Protein AF-A0A2D6RYS5-F1 (afdb_monomer)

Foldseek 3Di:
DDDDDDPPDDDDDDPPDDDDDDDDPDPDDDDDDDDDADPLQQADPPPVDRPHQPDDDLVRLVPDDPVRLSSRPSHPPPDPSNDDD

Sequence (85 aa):
IGLEVKAGDAILFTENLRHGGLTNQSDQVRKTLHVGYGPMWMMSQNISTMDEVPYIKPETWHRYNQGQRELFQAWLRTEPEYQTS

Solvent-accessible surface area (backbone atoms only — not comparable to full-atom values): 6347 Å² total; per-residue (Å²): 136,87,83,89,80,58,96,88,62,81,86,88,80,59,89,87,56,92,80,79,89,75,87,81,90,62,97,66,87,88,82,83,89,86,84,85,85,75,60,78,91,52,75,55,83,47,84,91,36,51,91,45,70,78,91,71,55,68,78,59,57,72,72,45,54,70,74,62,50,57,78,53,45,82,61,46,82,82,48,74,94,65,61,80,130

Secondary structure (DSSP, 8-state):
-PPP--TT------TTS---PPPP-SSSPP---------TTSPP--TTSSSS-----HHHHHHS-HHHHHTTHHHHSS-GGG---

pLDDT: mean 83.62, std 12.27, range [50.53, 97.75]

Structure (mmCIF, N/CA/C/O backbone):
data_AF-A0A2D6RYS5-F1
#
_entry.id   AF-A0A2D6RYS5-F1
#
loop_
_atom_site.group_PDB
_atom_site.id
_atom_site.type_symbol
_atom_site.label_atom_id
_atom_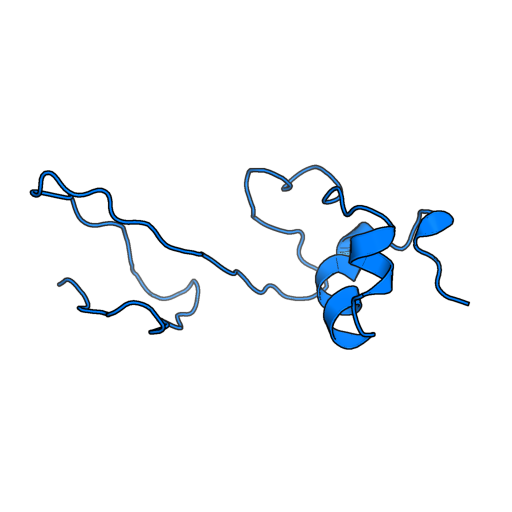site.label_alt_id
_atom_site.label_comp_id
_atom_site.label_asym_id
_atom_site.label_entity_id
_atom_site.label_seq_id
_atom_site.pdbx_PDB_ins_code
_atom_site.Cartn_x
_atom_site.Cartn_y
_atom_site.Cartn_z
_atom_site.occupancy
_atom_site.B_iso_or_equiv
_atom_site.auth_seq_id
_atom_site.auth_comp_id
_atom_site.auth_asym_id
_atom_site.auth_atom_id
_atom_site.pdbx_PDB_model_num
ATOM 1 N N . ILE A 1 1 ? -22.892 0.745 7.676 1.00 82.44 1 ILE A N 1
ATOM 2 C CA . ILE A 1 1 ? -22.595 -0.560 8.314 1.00 82.44 1 ILE A CA 1
ATOM 3 C C . ILE A 1 1 ? -21.085 -0.734 8.263 1.00 82.44 1 ILE A C 1
ATOM 5 O O . ILE A 1 1 ? -20.516 -0.460 7.213 1.00 82.44 1 ILE A O 1
ATOM 9 N N . GLY A 1 2 ? -20.444 -1.061 9.386 1.00 88.31 2 GLY A N 1
ATOM 10 C CA . GLY A 1 2 ? -19.011 -1.368 9.418 1.00 88.31 2 GLY A CA 1
ATOM 11 C C . GLY A 1 2 ? -18.769 -2.841 9.103 1.00 88.31 2 GLY A C 1
ATOM 12 O O . GLY A 1 2 ? -19.624 -3.669 9.408 1.00 88.31 2 GLY A O 1
ATOM 13 N N . LEU A 1 3 ? -17.627 -3.154 8.491 1.00 92.81 3 LEU A N 1
ATOM 14 C CA . LEU A 1 3 ? -17.166 -4.530 8.332 1.00 92.81 3 LEU A CA 1
ATOM 15 C C . LEU A 1 3 ? -16.100 -4.805 9.393 1.00 92.81 3 LEU A C 1
ATOM 17 O O . LEU A 1 3 ? -15.082 -4.113 9.437 1.00 92.81 3 LEU A O 1
ATOM 21 N N . GLU A 1 4 ? -16.355 -5.780 10.257 1.00 93.88 4 GLU A N 1
ATOM 22 C CA . GLU A 1 4 ? -15.391 -6.205 11.268 1.00 93.88 4 GLU A CA 1
ATOM 23 C C . GLU A 1 4 ? -14.321 -7.095 10.638 1.00 93.88 4 GLU A C 1
ATOM 25 O O . GLU A 1 4 ? -14.625 -8.000 9.864 1.00 93.88 4 GLU A O 1
ATOM 30 N N . VAL A 1 5 ? -13.064 -6.818 10.976 1.00 95.00 5 VAL A N 1
ATOM 31 C CA . VAL A 1 5 ? -11.880 -7.514 10.465 1.00 95.00 5 VAL A CA 1
ATOM 32 C C . VAL A 1 5 ? -10.824 -7.615 11.561 1.00 95.00 5 VAL A C 1
ATOM 34 O O . VAL A 1 5 ? -10.805 -6.814 12.500 1.00 95.00 5 VAL A O 1
ATOM 37 N N . LYS A 1 6 ? -9.921 -8.584 11.436 1.00 95.75 6 LYS A N 1
ATOM 38 C CA . LYS A 1 6 ? -8.752 -8.779 12.297 1.00 95.75 6 LYS A CA 1
ATOM 39 C C . LYS A 1 6 ? -7.461 -8.498 11.532 1.00 95.75 6 LYS A C 1
ATOM 41 O O . LYS A 1 6 ? -7.440 -8.377 10.310 1.00 95.75 6 LYS A O 1
ATOM 46 N N . ALA A 1 7 ? -6.352 -8.387 12.263 1.00 95.81 7 ALA A N 1
ATOM 47 C CA . ALA A 1 7 ? -5.037 -8.288 11.641 1.00 95.81 7 ALA A CA 1
ATOM 48 C C . ALA A 1 7 ? -4.772 -9.528 10.770 1.00 95.81 7 ALA A C 1
ATOM 50 O O . ALA A 1 7 ? -4.860 -10.653 11.258 1.00 95.81 7 ALA A O 1
ATOM 51 N N . GLY A 1 8 ? -4.445 -9.300 9.498 1.00 95.69 8 GLY A N 1
ATOM 52 C CA . GLY A 1 8 ? -4.268 -10.353 8.494 1.00 95.69 8 GLY A CA 1
ATOM 53 C C . GLY A 1 8 ? -5.461 -10.528 7.551 1.00 95.69 8 GLY A C 1
ATOM 54 O O . GLY A 1 8 ? -5.274 -11.075 6.467 1.00 95.69 8 GLY A O 1
ATOM 55 N N . ASP A 1 9 ? -6.642 -10.011 7.901 1.00 97.31 9 ASP A N 1
ATOM 56 C CA . ASP A 1 9 ? -7.795 -10.014 7.000 1.00 97.31 9 ASP A CA 1
ATOM 57 C C . ASP A 1 9 ? -7.648 -8.938 5.914 1.00 97.31 9 ASP A C 1
ATOM 59 O O . ASP A 1 9 ? -7.014 -7.895 6.110 1.00 97.31 9 ASP A O 1
ATOM 63 N N . ALA A 1 10 ? -8.286 -9.177 4.767 1.00 95.75 10 ALA A N 1
ATOM 64 C CA . ALA A 1 10 ? -8.324 -8.247 3.648 1.00 95.75 10 ALA A CA 1
ATOM 65 C C . ALA A 1 10 ? -9.759 -8.032 3.159 1.00 95.75 10 ALA A C 1
ATOM 67 O O . ALA A 1 10 ? -10.573 -8.954 3.129 1.00 95.75 10 ALA A O 1
ATOM 68 N N . ILE A 1 11 ? -10.046 -6.803 2.730 1.00 94.25 11 ILE A N 1
ATOM 69 C CA . ILE A 1 11 ? -11.306 -6.430 2.088 1.00 94.25 11 ILE A CA 1
ATOM 70 C C . ILE A 1 11 ? -10.982 -6.105 0.635 1.00 94.25 11 ILE A C 1
ATOM 72 O O . ILE A 1 11 ? -10.244 -5.157 0.370 1.00 94.25 11 ILE A O 1
ATOM 76 N N . LEU A 1 12 ? -11.528 -6.883 -0.298 1.00 95.38 12 LEU A N 1
ATOM 77 C CA . LEU A 1 12 ? -11.405 -6.621 -1.728 1.00 95.38 12 LEU A CA 1
ATOM 78 C C . LEU A 1 12 ? -12.685 -5.945 -2.210 1.00 95.38 12 LEU A C 1
ATOM 80 O O . LEU A 1 12 ? -13.783 -6.468 -2.019 1.00 95.38 12 LEU A O 1
ATOM 84 N N . PHE A 1 13 ? -12.545 -4.787 -2.845 1.00 94.00 13 PHE A N 1
ATOM 85 C CA . PHE A 1 13 ? -13.658 -4.063 -3.442 1.00 94.00 13 PHE A CA 1
ATOM 86 C C . PHE A 1 13 ? -13.225 -3.387 -4.741 1.00 94.00 13 PHE A C 1
ATOM 88 O O . PHE A 1 13 ? -12.053 -3.083 -4.945 1.00 94.00 13 PHE A O 1
ATOM 95 N N . THR A 1 14 ? -14.189 -3.159 -5.629 1.00 93.81 14 THR A N 1
ATOM 96 C CA . THR A 1 14 ? -13.997 -2.362 -6.846 1.00 93.81 14 THR A CA 1
ATOM 97 C C . THR A 1 14 ? -14.282 -0.894 -6.557 1.00 93.81 14 THR A C 1
ATOM 99 O O . THR A 1 14 ? -15.144 -0.609 -5.725 1.00 93.81 14 THR A O 1
ATOM 102 N N . GLU A 1 15 ? -13.699 0.034 -7.315 1.00 89.25 15 GLU A N 1
ATOM 103 C CA . GLU A 1 15 ? -13.981 1.474 -7.163 1.00 89.25 15 GLU A CA 1
ATOM 104 C C . GLU A 1 15 ? -15.468 1.839 -7.323 1.00 89.25 15 GLU A C 1
ATOM 106 O O . GLU A 1 15 ? -15.939 2.797 -6.719 1.00 89.25 15 GLU A O 1
ATOM 111 N N . ASN A 1 16 ? -16.245 1.032 -8.057 1.00 93.56 16 ASN A N 1
ATOM 112 C CA . ASN A 1 16 ? -17.692 1.221 -8.210 1.00 93.56 16 ASN A CA 1
ATOM 113 C C . ASN A 1 16 ? -18.510 0.890 -6.938 1.00 93.56 16 ASN A C 1
ATOM 115 O O . ASN A 1 16 ? -19.715 1.135 -6.882 1.00 93.56 16 ASN A O 1
ATOM 119 N N . LEU A 1 17 ? -17.896 0.306 -5.904 1.00 94.25 17 LEU A N 1
ATOM 120 C CA . LEU A 1 17 ? -18.577 0.059 -4.636 1.00 94.25 17 LEU A CA 1
ATOM 121 C C . LEU A 1 17 ? -18.717 1.381 -3.881 1.00 94.25 17 LEU A C 1
ATOM 123 O O . LEU A 1 17 ? -17.720 2.021 -3.565 1.00 94.25 17 LEU A O 1
ATOM 127 N N . ARG A 1 18 ? -19.933 1.775 -3.496 1.00 94.81 18 ARG A N 1
ATOM 128 C CA . ARG A 1 18 ? -20.114 2.922 -2.596 1.00 94.81 18 ARG A CA 1
ATOM 129 C C . ARG A 1 18 ? -19.585 2.575 -1.202 1.00 94.81 18 ARG A C 1
ATOM 131 O O . ARG A 1 18 ? -20.175 1.755 -0.503 1.00 94.81 18 ARG A O 1
ATOM 138 N N . HIS A 1 19 ? -18.501 3.222 -0.789 1.00 93.88 19 HIS A N 1
ATOM 139 C CA . HIS A 1 19 ? -17.849 2.991 0.499 1.00 93.88 19 HIS A CA 1
ATOM 140 C C . HIS A 1 19 ? -17.277 4.295 1.074 1.00 93.88 19 HIS A C 1
ATOM 142 O O . HIS A 1 19 ? -17.290 5.338 0.424 1.00 93.88 19 HIS A O 1
ATOM 148 N N . GLY A 1 20 ? -16.814 4.250 2.323 1.00 92.31 20 GLY A N 1
ATOM 149 C CA . GLY A 1 20 ? -16.204 5.390 2.998 1.00 92.31 20 GLY A CA 1
ATOM 150 C C . GLY A 1 20 ? -15.737 5.035 4.406 1.00 92.31 20 GLY A C 1
ATOM 151 O O . GLY A 1 20 ? -16.147 4.022 4.977 1.00 92.31 20 GLY A O 1
ATOM 152 N N . GLY A 1 21 ? -14.863 5.869 4.968 1.00 91.94 21 GLY A N 1
ATOM 153 C CA . GLY A 1 21 ? -14.440 5.732 6.357 1.00 91.94 21 GLY A CA 1
ATOM 154 C C . GLY A 1 21 ? -15.590 6.021 7.323 1.00 91.94 21 GLY A C 1
ATOM 155 O O . GLY A 1 21 ? -16.373 6.942 7.111 1.00 91.94 21 GLY A O 1
ATOM 156 N N . LEU A 1 22 ? -15.673 5.246 8.402 1.00 93.31 22 LEU A N 1
ATOM 157 C CA . LEU A 1 22 ? -16.534 5.559 9.542 1.00 93.31 22 LEU A CA 1
ATOM 158 C C . LEU A 1 22 ? -15.754 6.349 10.597 1.00 93.31 22 LEU A C 1
ATOM 160 O O . LEU A 1 22 ? -14.545 6.143 10.755 1.00 93.31 22 LEU A O 1
ATOM 164 N N . THR A 1 23 ? -16.461 7.205 11.338 1.00 95.25 23 THR A N 1
ATOM 165 C CA . THR A 1 23 ? -15.919 7.923 12.497 1.00 95.25 23 THR A CA 1
ATOM 166 C C . THR A 1 23 ? -15.416 6.930 13.540 1.00 95.25 23 THR A C 1
ATOM 168 O O . THR A 1 23 ? -16.164 6.061 13.988 1.00 95.25 23 THR A O 1
ATOM 171 N N . ASN A 1 24 ? -14.151 7.064 13.940 1.00 95.62 24 ASN A N 1
ATOM 172 C CA . ASN A 1 24 ? -13.597 6.296 15.047 1.00 95.62 24 ASN A CA 1
ATOM 173 C C . ASN A 1 24 ? -14.057 6.917 16.372 1.00 95.62 24 ASN A C 1
ATOM 175 O O . ASN A 1 24 ? -13.722 8.063 16.652 1.00 95.62 24 ASN A O 1
ATOM 179 N N . GLN A 1 25 ? -14.830 6.170 17.159 1.00 95.69 25 GLN A N 1
ATOM 180 C CA . GLN A 1 25 ? -15.338 6.595 18.472 1.00 95.69 25 GLN A CA 1
ATOM 181 C C . GLN A 1 25 ? -14.525 6.004 19.639 1.00 95.69 25 GLN A C 1
ATOM 183 O O . GLN A 1 25 ? -14.980 6.029 20.777 1.00 95.69 25 GLN A O 1
ATOM 188 N N . SER A 1 26 ? -13.350 5.431 19.360 1.00 95.81 26 SER A N 1
ATOM 189 C CA . SER A 1 26 ? -12.461 4.828 20.358 1.00 95.81 26 SER A CA 1
ATOM 190 C C . SER A 1 26 ? -11.154 5.607 20.507 1.00 95.81 26 SER A C 1
ATOM 192 O O . SER A 1 26 ? -10.743 6.318 19.589 1.00 95.81 26 SER A O 1
ATOM 194 N N . ASP A 1 27 ? -10.451 5.376 21.616 1.00 97.75 27 ASP A N 1
ATOM 195 C CA . ASP A 1 27 ? -9.119 5.944 21.877 1.00 97.75 27 ASP A CA 1
ATOM 196 C C . ASP A 1 27 ? -7.980 5.188 21.163 1.00 97.75 27 ASP A C 1
ATOM 198 O O . ASP A 1 27 ? -6.802 5.507 21.328 1.00 97.75 27 ASP A O 1
ATOM 202 N N . GLN A 1 28 ? -8.301 4.162 20.368 1.00 96.94 28 GLN A N 1
ATOM 203 C CA . GLN A 1 28 ? -7.312 3.369 19.642 1.00 96.94 28 GLN A CA 1
ATOM 204 C C . GLN A 1 28 ? -7.222 3.800 18.180 1.00 96.94 28 GLN A C 1
ATOM 206 O O . GLN A 1 28 ? -8.225 3.946 17.481 1.00 96.94 28 GLN A O 1
ATOM 211 N N . VAL A 1 29 ? -5.997 3.955 17.676 1.00 96.25 29 VAL A N 1
ATOM 212 C CA . VAL A 1 29 ? -5.758 4.298 16.269 1.00 96.25 29 VAL A CA 1
ATOM 213 C C . VAL A 1 29 ? -5.973 3.074 15.380 1.00 96.25 29 VAL A C 1
ATOM 215 O O . VAL A 1 29 ? -5.246 2.085 15.480 1.00 96.25 29 VAL A O 1
ATOM 218 N N . ARG A 1 30 ? -6.912 3.170 14.432 1.00 94.25 30 ARG A N 1
ATOM 219 C CA . ARG A 1 30 ? -7.072 2.176 13.363 1.00 94.25 30 ARG A CA 1
ATOM 220 C C . ARG A 1 30 ? -6.013 2.390 12.281 1.00 94.25 30 ARG A C 1
ATOM 222 O O . ARG A 1 30 ? -5.957 3.460 11.680 1.00 94.25 30 ARG A O 1
ATOM 229 N N . LYS A 1 31 ? -5.219 1.358 11.986 1.00 94.12 31 LYS A N 1
ATOM 230 C CA . LYS A 1 31 ? -4.241 1.351 10.885 1.00 94.12 31 LYS A CA 1
ATOM 231 C C . LYS A 1 31 ? -4.683 0.379 9.796 1.00 94.12 31 LYS A C 1
ATOM 233 O O . LYS A 1 31 ? -5.142 -0.716 10.102 1.00 94.12 31 LYS A O 1
ATOM 238 N N . THR A 1 32 ? -4.532 0.777 8.539 1.00 92.25 32 THR A N 1
ATOM 239 C CA . THR A 1 32 ? -4.898 -0.026 7.364 1.00 92.25 32 THR A CA 1
ATOM 240 C C . THR A 1 32 ? -3.824 0.113 6.295 1.00 92.25 32 THR A C 1
ATOM 242 O O . THR A 1 32 ? -3.338 1.220 6.067 1.00 92.25 32 THR A O 1
ATOM 245 N N . LEU A 1 33 ? -3.486 -0.984 5.620 1.00 93.06 33 LEU A N 1
ATOM 246 C CA . LEU A 1 33 ? -2.713 -0.944 4.380 1.00 93.06 33 LEU A CA 1
ATOM 247 C C . LEU A 1 33 ? -3.698 -0.953 3.214 1.00 93.06 33 LEU A C 1
ATOM 249 O O . LEU A 1 33 ? -4.484 -1.888 3.084 1.00 93.06 33 LEU A O 1
ATOM 253 N N . HIS A 1 34 ? -3.676 0.099 2.399 1.00 90.31 34 HIS A N 1
ATOM 254 C CA . HIS A 1 34 ? -4.479 0.171 1.184 1.00 90.31 34 HIS A CA 1
ATOM 25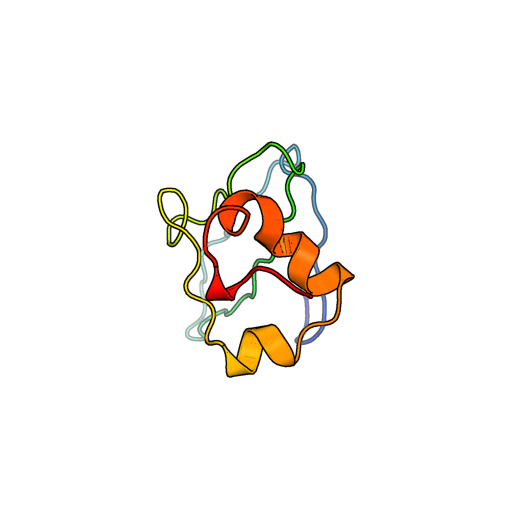5 C C . HIS A 1 34 ? -3.573 -0.110 -0.013 1.00 90.31 34 HIS A C 1
ATOM 257 O O . HIS A 1 34 ? -2.612 0.619 -0.247 1.00 90.31 34 HIS A O 1
ATOM 263 N N . VAL A 1 35 ? -3.875 -1.181 -0.744 1.00 89.56 35 VAL A N 1
ATOM 264 C CA . VAL A 1 35 ? -3.183 -1.545 -1.980 1.00 89.56 35 VAL A CA 1
ATOM 265 C C . VAL A 1 35 ? -4.182 -1.417 -3.122 1.00 89.56 35 VAL A C 1
ATOM 267 O O . VAL A 1 35 ? -5.154 -2.166 -3.175 1.00 89.56 35 VAL A O 1
ATOM 270 N N . GLY A 1 36 ? -3.958 -0.439 -3.997 1.00 87.19 36 GLY A N 1
ATOM 271 C CA . GLY A 1 36 ? -4.761 -0.226 -5.197 1.00 87.19 36 GLY A CA 1
ATOM 272 C C . GLY A 1 36 ? -4.097 -0.859 -6.415 1.00 87.19 36 GLY A C 1
ATOM 273 O O . GLY A 1 36 ? -2.890 -0.712 -6.604 1.00 87.19 36 GLY A O 1
ATOM 274 N N . TYR A 1 37 ? -4.889 -1.531 -7.247 1.00 85.75 37 TYR A N 1
ATOM 275 C CA . TYR A 1 37 ? -4.466 -2.028 -8.555 1.00 85.75 37 TYR A CA 1
ATOM 276 C C . TYR A 1 37 ? -5.279 -1.317 -9.630 1.00 85.75 37 TYR A C 1
ATOM 278 O O . TYR A 1 37 ? -6.503 -1.249 -9.537 1.00 85.75 37 TYR A O 1
ATOM 286 N N . GLY A 1 38 ? -4.593 -0.797 -10.643 1.00 84.06 38 GLY A N 1
ATOM 287 C CA . GLY A 1 38 ? -5.203 -0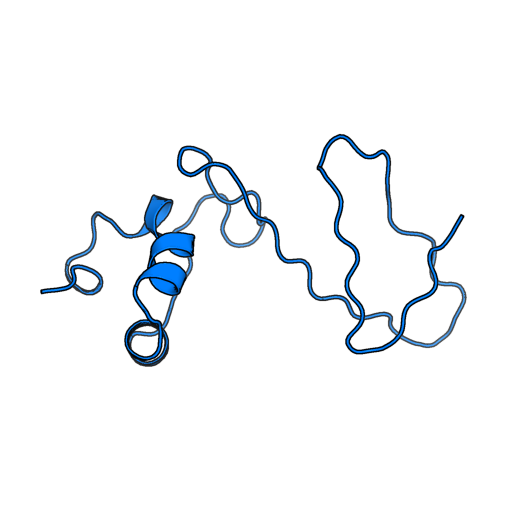.115 -11.776 1.00 84.06 38 GLY A CA 1
ATOM 288 C C . GLY A 1 38 ? -4.835 -0.782 -13.100 1.00 84.06 38 GLY A C 1
ATOM 289 O O . GLY A 1 38 ? -3.897 -1.584 -13.150 1.00 84.06 38 GLY A O 1
ATOM 290 N N . PRO A 1 39 ? -5.546 -0.459 -14.190 1.00 84.00 39 PRO A N 1
ATOM 291 C CA . PRO A 1 39 ? -5.128 -0.872 -15.519 1.00 84.00 39 PRO A CA 1
ATOM 292 C C . PRO A 1 39 ? -3.739 -0.324 -15.874 1.00 84.00 39 PRO A C 1
ATOM 294 O O . PRO A 1 39 ? -3.394 0.784 -15.479 1.00 84.00 39 PRO A O 1
ATOM 297 N N . MET A 1 40 ? -2.960 -1.061 -16.673 1.00 78.38 40 MET A N 1
ATOM 298 C CA . MET A 1 40 ? -1.553 -0.724 -16.977 1.00 78.38 40 MET A CA 1
ATOM 299 C C . MET A 1 40 ? -1.340 0.639 -17.658 1.00 78.38 40 MET A C 1
ATOM 301 O O . MET A 1 40 ? -0.236 1.172 -17.638 1.00 78.38 40 MET A O 1
ATOM 305 N N . TRP A 1 41 ? -2.376 1.180 -18.301 1.00 75.94 41 TRP A N 1
ATOM 306 C CA . TRP A 1 41 ? -2.361 2.486 -18.969 1.00 75.94 41 TRP A CA 1
ATOM 307 C C . TRP A 1 41 ? -2.746 3.643 -18.041 1.00 75.94 41 TRP A C 1
ATOM 309 O O . TRP A 1 41 ? -2.725 4.797 -18.461 1.00 75.94 41 TRP A O 1
ATOM 319 N N . MET A 1 42 ? -3.140 3.348 -16.803 1.00 76.88 42 MET A N 1
ATOM 320 C CA . MET A 1 42 ? -3.553 4.337 -15.823 1.00 76.88 42 MET A CA 1
ATOM 321 C C . MET A 1 42 ? -2.417 4.594 -14.836 1.00 76.88 42 MET A C 1
ATOM 323 O O . MET A 1 42 ? -1.821 3.662 -14.296 1.00 76.88 42 MET A O 1
ATOM 327 N N . MET A 1 43 ? -2.134 5.870 -14.584 1.00 72.06 43 MET A N 1
ATOM 328 C CA . MET A 1 43 ? -1.183 6.265 -13.550 1.00 72.06 43 MET A CA 1
ATOM 329 C C . MET A 1 43 ? -1.703 5.899 -12.157 1.00 72.06 43 MET A C 1
ATOM 331 O O . MET A 1 43 ? -2.913 5.804 -11.925 1.00 72.06 43 MET A O 1
ATOM 335 N N . SER A 1 44 ? -0.766 5.716 -11.223 1.00 75.44 44 SER A N 1
ATOM 336 C CA . SER A 1 44 ? -1.094 5.524 -9.810 1.00 75.44 44 SER A CA 1
ATOM 337 C C . SER A 1 44 ? -1.925 6.705 -9.315 1.00 75.44 44 SER A C 1
ATOM 339 O O . SER A 1 44 ? -1.521 7.851 -9.460 1.00 75.44 44 SER A O 1
ATOM 341 N N . GLN A 1 45 ? -3.065 6.423 -8.690 1.00 75.75 45 G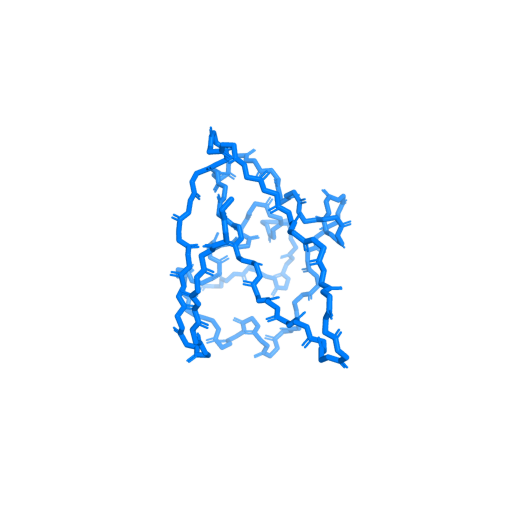LN A N 1
ATOM 342 C CA . GLN A 1 45 ? -3.884 7.439 -8.021 1.00 75.75 45 GLN A CA 1
ATOM 343 C C . GLN A 1 45 ? -3.447 7.659 -6.562 1.00 75.75 45 GLN A C 1
ATOM 345 O O . GLN A 1 45 ? -4.149 8.298 -5.779 1.00 75.75 45 GLN A O 1
ATOM 350 N N . ASN A 1 46 ? -2.301 7.101 -6.154 1.00 75.62 46 ASN A N 1
ATOM 351 C CA . ASN A 1 46 ? -1.746 7.370 -4.835 1.00 75.62 46 ASN A CA 1
ATOM 352 C C . ASN A 1 46 ? -1.314 8.837 -4.770 1.00 75.62 46 ASN A C 1
ATOM 354 O O . ASN A 1 46 ? -0.419 9.242 -5.502 1.00 75.62 46 ASN A O 1
ATOM 358 N N . ILE A 1 47 ? -1.906 9.608 -3.856 1.00 70.00 47 ILE A N 1
ATOM 359 C CA . ILE A 1 47 ? -1.632 11.043 -3.704 1.00 70.00 47 ILE A CA 1
ATOM 360 C C . ILE A 1 47 ? -0.149 11.362 -3.466 1.00 70.00 47 ILE A C 1
ATOM 362 O O . ILE A 1 47 ? 0.302 12.450 -3.794 1.00 70.00 47 ILE A O 1
ATOM 366 N N . SER A 1 48 ? 0.621 10.420 -2.915 1.00 69.19 48 SER A N 1
ATOM 367 C CA . SER A 1 48 ? 2.056 10.598 -2.681 1.00 69.19 48 SER A CA 1
ATOM 368 C C . SER A 1 48 ? 2.919 10.394 -3.927 1.00 69.19 48 SER A C 1
ATOM 370 O O . SER A 1 48 ? 4.097 10.719 -3.885 1.00 69.19 48 SER A O 1
ATOM 372 N N . THR A 1 49 ? 2.377 9.812 -4.998 1.00 70.69 49 THR A N 1
ATOM 373 C CA . THR A 1 49 ? 3.120 9.455 -6.221 1.00 70.69 49 THR A CA 1
ATOM 374 C C . THR A 1 49 ? 2.256 9.651 -7.472 1.00 70.69 49 THR A C 1
ATOM 376 O O . THR A 1 49 ? 2.380 8.892 -8.431 1.00 70.69 49 THR A O 1
ATOM 379 N N . MET A 1 50 ? 1.281 10.564 -7.425 1.00 72.75 50 MET A N 1
ATOM 380 C CA . MET A 1 50 ? 0.325 10.748 -8.524 1.00 72.75 50 MET A CA 1
ATOM 381 C C . MET A 1 50 ? 1.007 11.393 -9.731 1.00 72.75 50 MET A C 1
ATOM 383 O O . MET A 1 50 ? 0.728 11.017 -10.865 1.00 72.75 50 MET A O 1
ATOM 387 N N . ASP A 1 51 ? 1.942 12.303 -9.459 1.00 73.75 51 ASP A N 1
ATOM 388 C CA . ASP A 1 51 ? 2.649 13.104 -10.461 1.00 73.75 51 ASP A CA 1
ATOM 389 C C . ASP A 1 51 ? 4.124 12.697 -10.623 1.00 73.75 51 ASP A C 1
ATOM 391 O O . ASP A 1 51 ? 4.843 13.259 -11.447 1.00 73.75 51 ASP A O 1
ATOM 395 N N . GLU A 1 52 ? 4.593 11.726 -9.835 1.00 74.75 52 GLU A N 1
ATOM 396 C CA . GLU A 1 52 ? 6.009 11.373 -9.736 1.00 74.75 52 GLU A CA 1
ATOM 397 C C . GLU A 1 52 ? 6.227 9.860 -9.756 1.00 74.75 52 GLU A C 1
ATOM 399 O O . GLU A 1 52 ? 5.430 9.072 -9.238 1.00 74.75 52 GLU A O 1
ATOM 404 N N . VAL A 1 53 ? 7.374 9.461 -10.308 1.00 75.19 53 VAL A N 1
ATOM 405 C CA . VAL A 1 53 ? 7.846 8.077 -10.265 1.00 75.19 53 VAL A CA 1
ATOM 406 C C . VAL A 1 53 ? 8.014 7.655 -8.800 1.00 75.19 53 VAL A C 1
ATOM 408 O O . VAL A 1 53 ? 8.675 8.362 -8.034 1.00 75.19 53 VAL A O 1
ATOM 411 N N 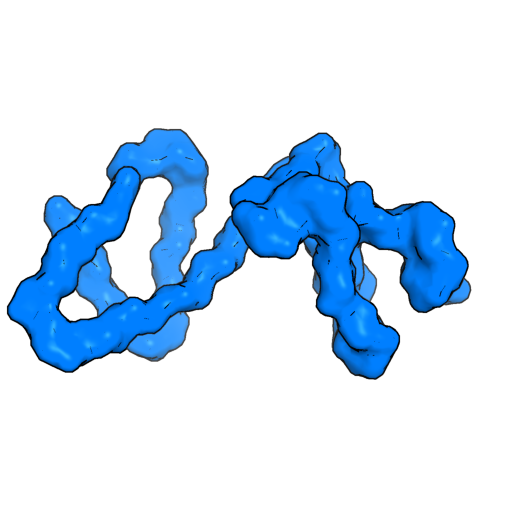. PRO A 1 54 ? 7.475 6.494 -8.379 1.00 78.06 54 PRO A N 1
ATOM 412 C CA . PRO A 1 54 ? 7.711 6.008 -7.030 1.00 78.06 54 PRO A CA 1
ATOM 413 C C . PRO A 1 54 ? 9.208 5.770 -6.821 1.00 78.06 54 PRO A C 1
ATOM 415 O O . PRO A 1 54 ? 9.840 5.013 -7.557 1.00 78.06 54 PRO A O 1
ATOM 418 N N . TYR A 1 55 ? 9.774 6.380 -5.781 1.00 82.31 55 TYR A N 1
ATOM 419 C CA . TYR A 1 55 ? 11.172 6.159 -5.429 1.00 82.31 55 TYR A CA 1
ATOM 420 C C . TYR A 1 55 ? 11.360 4.766 -4.809 1.00 82.31 55 TYR A C 1
ATOM 422 O O . TYR A 1 55 ? 10.990 4.520 -3.657 1.00 82.31 55 TYR A O 1
ATOM 430 N N . ILE A 1 56 ? 11.950 3.844 -5.572 1.00 84.44 56 ILE A N 1
ATOM 431 C CA . ILE A 1 56 ? 12.262 2.481 -5.131 1.00 84.44 56 ILE A CA 1
ATOM 432 C C . ILE A 1 56 ? 13.776 2.341 -5.041 1.00 84.44 56 ILE A C 1
ATOM 434 O O . ILE A 1 56 ? 14.484 2.465 -6.033 1.00 84.44 56 ILE A O 1
ATOM 438 N N . LYS A 1 57 ? 14.286 2.030 -3.846 1.00 88.00 57 LYS A N 1
ATOM 439 C CA . LYS A 1 57 ? 15.724 1.804 -3.659 1.00 88.00 57 LYS A CA 1
ATOM 440 C C . LYS A 1 57 ? 16.224 0.642 -4.536 1.00 88.00 57 LYS A C 1
ATOM 442 O O . LYS A 1 57 ? 15.529 -0.383 -4.582 1.00 88.00 57 LYS A O 1
ATOM 447 N N . PRO A 1 58 ? 17.435 0.719 -5.118 1.00 86.44 58 PRO A N 1
ATOM 448 C CA . PRO A 1 58 ? 17.996 -0.358 -5.938 1.00 86.44 58 PRO A CA 1
ATOM 449 C C . PRO A 1 58 ? 17.983 -1.727 -5.243 1.00 86.44 58 PRO A C 1
ATOM 451 O O . PRO A 1 58 ? 17.560 -2.725 -5.823 1.00 86.44 58 PRO A O 1
ATOM 454 N N . GLU A 1 59 ? 18.323 -1.795 -3.952 1.00 90.88 59 GLU A N 1
ATOM 455 C CA . GLU A 1 59 ? 18.338 -3.053 -3.191 1.00 90.88 59 GLU A CA 1
ATOM 456 C C . GLU A 1 59 ? 16.933 -3.643 -3.006 1.00 90.88 59 GLU A C 1
ATOM 458 O O . GLU A 1 59 ? 16.764 -4.847 -2.820 1.00 90.88 59 GLU A O 1
ATOM 463 N N . THR A 1 60 ? 15.896 -2.805 -3.036 1.00 90.81 60 THR A N 1
ATOM 464 C CA . THR A 1 60 ? 14.505 -3.270 -3.019 1.00 90.81 60 THR A CA 1
ATOM 465 C C . THR A 1 60 ? 14.077 -3.749 -4.397 1.00 90.81 60 THR A C 1
ATOM 467 O O . THR A 1 60 ? 13.481 -4.819 -4.494 1.00 90.81 60 THR A O 1
ATOM 470 N N . TRP A 1 61 ? 14.459 -3.029 -5.452 1.00 88.44 61 TRP A N 1
ATOM 471 C CA . TRP A 1 61 ? 14.194 -3.422 -6.834 1.00 88.44 61 TRP A CA 1
ATOM 472 C C . TRP A 1 61 ? 14.794 -4.791 -7.184 1.00 88.44 61 TRP A C 1
ATOM 474 O O . TRP A 1 61 ? 14.112 -5.656 -7.740 1.00 88.44 61 TRP A O 1
ATOM 484 N N . HIS A 1 62 ? 16.045 -5.036 -6.783 1.00 88.06 62 HIS A N 1
ATOM 485 C CA . HIS A 1 62 ? 16.728 -6.306 -7.032 1.00 88.06 62 HIS A CA 1
ATOM 486 C C . HIS A 1 62 ? 16.080 -7.503 -6.324 1.00 88.06 62 HIS A C 1
ATOM 488 O O . HIS A 1 62 ? 16.150 -8.617 -6.840 1.00 88.06 62 HIS A O 1
ATOM 494 N N . ARG A 1 63 ? 15.409 -7.292 -5.181 1.00 93.75 63 ARG A N 1
ATOM 495 C CA . ARG A 1 63 ? 14.677 -8.354 -4.466 1.00 93.75 63 ARG A CA 1
ATOM 496 C C . ARG A 1 63 ? 13.357 -8.734 -5.132 1.00 93.75 63 ARG A C 1
ATOM 498 O O . ARG A 1 63 ? 12.830 -9.805 -4.838 1.00 93.75 63 ARG A O 1
ATOM 505 N N . TYR A 1 64 ? 12.810 -7.876 -5.987 1.00 91.44 64 TYR A N 1
ATOM 506 C CA . TYR A 1 64 ? 11.558 -8.161 -6.672 1.00 91.44 64 TYR A CA 1
ATOM 507 C C . TYR A 1 64 ? 11.751 -9.148 -7.813 1.00 91.44 64 TYR A C 1
ATOM 509 O O . TYR A 1 64 ? 12.720 -9.068 -8.569 1.00 91.44 64 TYR A O 1
ATOM 517 N N . ASN A 1 65 ? 10.791 -10.058 -7.955 1.00 92.38 65 ASN A N 1
ATOM 518 C CA . ASN A 1 65 ? 10.656 -10.870 -9.156 1.00 92.38 65 ASN A CA 1
ATOM 519 C C . ASN A 1 65 ? 10.043 -10.046 -10.306 1.00 92.38 65 ASN A C 1
ATOM 521 O O . ASN A 1 65 ? 9.634 -8.899 -10.122 1.00 92.38 65 ASN A O 1
ATOM 525 N N . GLN A 1 66 ? 9.969 -10.637 -11.499 1.00 88.44 66 GLN A N 1
ATOM 526 C CA . GLN A 1 66 ? 9.451 -9.954 -12.686 1.00 88.44 66 GLN A CA 1
ATOM 527 C C . GLN A 1 66 ? 8.020 -9.422 -12.490 1.00 88.44 66 GLN A C 1
ATOM 529 O O . GLN A 1 66 ? 7.783 -8.239 -12.720 1.00 88.44 66 GLN A O 1
ATOM 534 N N . GLY A 1 67 ? 7.094 -10.252 -11.999 1.00 88.44 67 GLY A N 1
ATOM 535 C CA . GLY A 1 67 ? 5.698 -9.843 -11.801 1.00 88.44 67 GLY A CA 1
ATOM 536 C C . GLY A 1 67 ? 5.540 -8.705 -10.785 1.00 88.44 67 GLY A C 1
ATOM 537 O O . GLY A 1 67 ? 4.698 -7.831 -10.948 1.00 88.44 67 GLY A O 1
ATOM 538 N N . GLN A 1 68 ? 6.389 -8.655 -9.756 1.00 89.56 68 GLN A N 1
ATOM 539 C CA . GLN A 1 68 ? 6.416 -7.548 -8.796 1.00 89.56 68 GLN A CA 1
ATOM 540 C C . GLN A 1 68 ? 6.954 -6.256 -9.417 1.00 89.56 68 GLN A C 1
ATOM 542 O O . GLN A 1 68 ? 6.425 -5.186 -9.133 1.00 89.56 68 GLN A O 1
ATOM 547 N N . ARG A 1 69 ? 7.975 -6.338 -10.279 1.00 86.12 69 ARG A N 1
ATOM 548 C CA . ARG A 1 69 ? 8.503 -5.178 -11.020 1.00 86.12 69 ARG A CA 1
ATOM 549 C C . ARG A 1 69 ? 7.474 -4.628 -12.009 1.00 86.12 69 ARG A C 1
ATOM 551 O O . ARG A 1 69 ? 7.356 -3.416 -12.159 1.00 86.12 69 ARG A O 1
ATOM 558 N N . GLU A 1 70 ? 6.697 -5.510 -12.636 1.00 84.19 70 GLU A N 1
ATOM 559 C CA . GLU A 1 70 ? 5.611 -5.167 -13.564 1.00 84.19 70 GLU A CA 1
ATOM 560 C C . GLU A 1 70 ? 4.527 -4.285 -12.935 1.00 84.19 70 GLU A C 1
ATOM 562 O O . GLU A 1 70 ? 3.995 -3.408 -13.612 1.00 84.19 70 GLU A O 1
ATOM 567 N N . LEU A 1 71 ? 4.279 -4.406 -11.627 1.00 83.88 71 LEU A N 1
ATOM 568 C CA . LEU A 1 71 ? 3.338 -3.535 -10.908 1.00 83.88 71 LEU A CA 1
ATOM 569 C C . LEU A 1 71 ? 3.764 -2.055 -10.884 1.00 83.88 71 LEU A C 1
ATOM 571 O O . LEU A 1 71 ? 2.924 -1.185 -10.669 1.00 83.88 71 LEU A O 1
ATOM 575 N N . PHE A 1 72 ? 5.045 -1.759 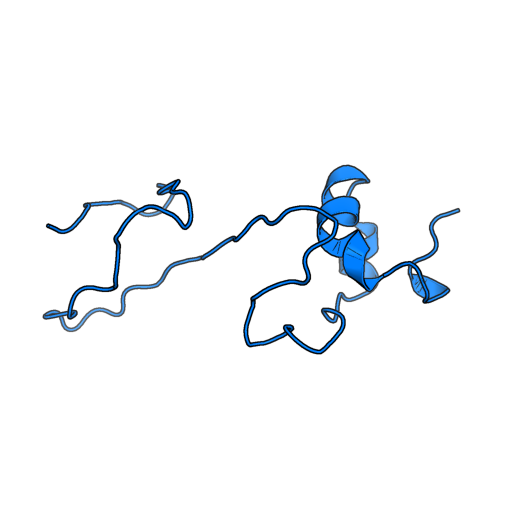-11.122 1.00 80.81 72 PHE A N 1
ATOM 576 C CA . PHE A 1 72 ? 5.595 -0.399 -11.140 1.00 80.81 72 PHE A CA 1
ATOM 577 C C . PHE A 1 72 ? 5.944 0.087 -12.562 1.00 80.81 72 PHE A C 1
ATOM 579 O O . PHE A 1 72 ? 6.445 1.199 -12.736 1.00 80.81 72 PHE A O 1
ATOM 586 N N . GLN A 1 73 ? 5.687 -0.723 -13.600 1.00 69.31 73 GLN A N 1
ATOM 587 C CA . GLN A 1 73 ? 6.210 -0.494 -14.955 1.00 69.31 73 GLN A CA 1
ATOM 588 C C . GLN A 1 73 ? 5.655 0.728 -15.683 1.00 69.31 73 GLN A C 1
ATOM 590 O O . GLN A 1 73 ? 6.340 1.228 -16.574 1.00 69.31 73 GLN A O 1
ATOM 595 N N . ALA A 1 74 ? 4.460 1.216 -15.338 1.00 64.00 74 ALA A N 1
ATOM 596 C CA . ALA A 1 74 ? 3.907 2.415 -15.974 1.00 64.00 74 ALA A CA 1
ATOM 597 C C . ALA A 1 74 ? 4.836 3.642 -15.818 1.00 64.00 74 ALA A C 1
ATOM 599 O O . ALA A 1 74 ? 4.787 4.545 -16.645 1.00 64.00 74 ALA A O 1
ATOM 600 N N . TRP A 1 75 ? 5.719 3.632 -14.809 1.00 59.47 75 TRP A N 1
ATOM 601 C CA . TRP A 1 75 ? 6.611 4.739 -14.458 1.00 59.47 75 TRP A CA 1
ATOM 602 C C . TRP A 1 75 ? 8.089 4.536 -14.833 1.00 59.47 75 TRP A C 1
ATOM 604 O O . TRP A 1 75 ? 8.795 5.512 -15.047 1.00 59.47 75 TRP A O 1
ATOM 614 N N . LEU A 1 76 ? 8.585 3.294 -14.904 1.00 61.78 76 LEU A N 1
ATOM 615 C CA . LEU A 1 76 ? 10.035 3.009 -14.842 1.00 61.78 76 LEU A CA 1
ATOM 616 C C . LEU A 1 76 ? 10.695 2.644 -16.183 1.00 61.78 76 LEU A C 1
ATOM 618 O O . LEU A 1 76 ? 11.865 2.273 -16.213 1.00 61.78 76 LEU A O 1
ATOM 622 N N . ARG A 1 77 ? 9.979 2.732 -17.312 1.00 56.75 77 ARG A N 1
ATOM 623 C CA . ARG A 1 77 ? 10.514 2.304 -18.623 1.00 56.75 77 ARG A CA 1
ATOM 624 C C . ARG A 1 77 ? 11.602 3.215 -19.204 1.00 56.75 77 ARG A C 1
ATOM 626 O O . ARG A 1 77 ? 12.244 2.813 -20.171 1.00 56.75 77 ARG A O 1
ATOM 633 N N . THR A 1 78 ? 11.807 4.414 -18.664 1.00 58.44 78 THR A N 1
ATOM 634 C CA . THR A 1 78 ? 12.698 5.419 -19.269 1.00 58.44 78 THR A CA 1
ATOM 635 C C . THR A 1 78 ? 14.083 5.507 -18.634 1.00 58.44 78 THR A C 1
ATOM 637 O O . THR A 1 78 ? 14.999 5.977 -19.300 1.00 58.44 78 THR A O 1
ATOM 640 N N . GLU A 1 79 ? 14.271 5.027 -17.402 1.00 63.50 79 GLU A N 1
ATOM 641 C CA 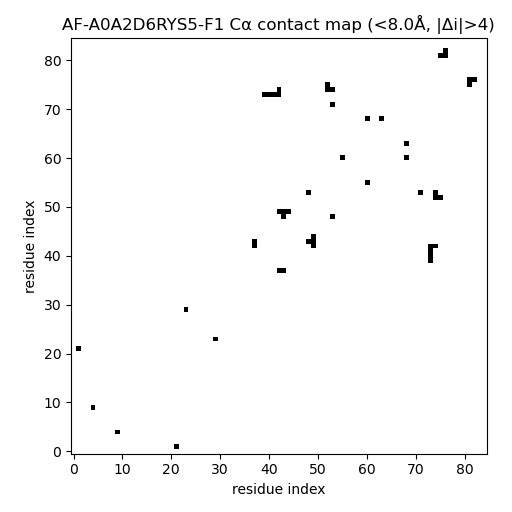. GLU A 1 79 ? 15.507 5.248 -16.637 1.00 63.50 79 GLU A CA 1
ATOM 642 C C . GLU A 1 79 ? 16.486 4.054 -16.724 1.00 63.50 79 GLU A C 1
ATOM 644 O O . GLU A 1 79 ? 16.073 2.913 -16.480 1.00 63.50 79 GLU A O 1
ATOM 649 N N . PRO A 1 80 ? 17.784 4.270 -17.040 1.00 66.19 80 PRO A N 1
ATOM 650 C CA . PRO A 1 80 ? 18.762 3.197 -17.268 1.00 66.19 80 PRO A CA 1
ATOM 651 C C . PRO A 1 80 ? 18.959 2.237 -16.089 1.00 66.19 80 PRO A C 1
ATOM 653 O O . PRO A 1 80 ? 19.126 1.039 -16.292 1.00 66.19 80 PRO A O 1
ATOM 656 N N . GLU A 1 81 ? 18.911 2.734 -14.854 1.00 67.94 81 GLU A N 1
ATOM 657 C CA . GLU A 1 81 ? 19.102 1.928 -13.636 1.00 67.94 81 GLU A CA 1
ATOM 658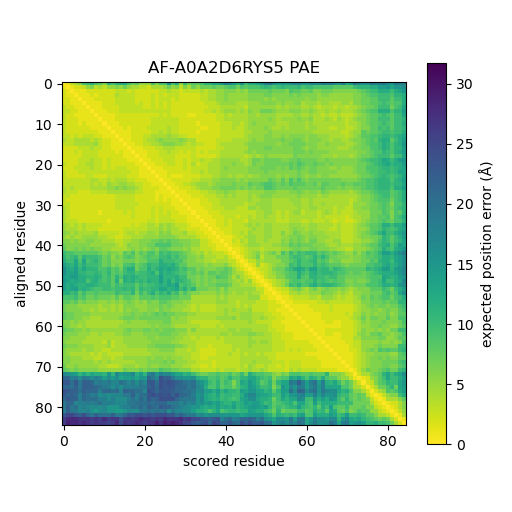 C C . GLU A 1 81 ? 17.980 0.910 -13.360 1.00 67.94 81 GLU A C 1
ATOM 660 O O . GLU A 1 81 ? 18.168 -0.018 -12.570 1.00 67.94 81 GLU A O 1
ATOM 665 N N . TYR A 1 82 ? 16.832 1.044 -14.033 1.00 63.16 82 TYR A N 1
ATOM 666 C CA . TYR A 1 82 ? 15.703 0.113 -13.940 1.00 63.16 82 TYR 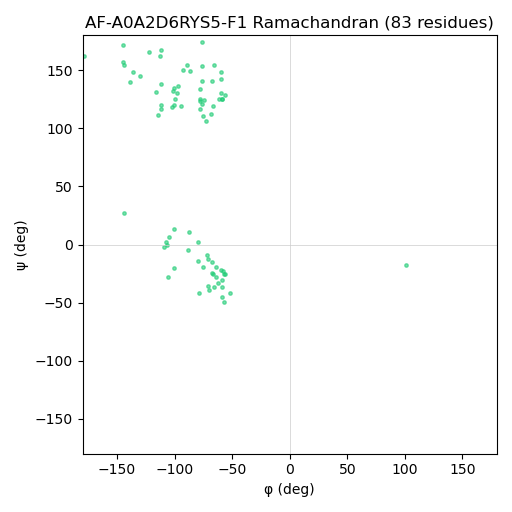A CA 1
ATOM 667 C C . TYR A 1 82 ? 15.550 -0.765 -15.193 1.00 63.16 82 TYR A C 1
ATOM 669 O O . TYR A 1 82 ? 14.669 -1.630 -15.224 1.00 63.16 82 TYR A O 1
ATOM 677 N N . GLN A 1 83 ? 16.414 -0.598 -16.205 1.00 58.22 83 GLN A N 1
ATOM 678 C CA . GLN A 1 83 ? 16.464 -1.468 -17.381 1.00 58.22 83 GLN A CA 1
ATOM 679 C C . GLN A 1 83 ? 17.120 -2.800 -17.005 1.00 58.22 83 GLN A C 1
ATOM 681 O O . GLN A 1 83 ? 18.308 -2.886 -16.702 1.00 58.22 83 GLN A O 1
ATOM 686 N N . THR A 1 84 ? 16.321 -3.863 -16.983 1.00 54.47 84 THR A N 1
ATOM 687 C CA . THR A 1 84 ? 16.800 -5.220 -16.711 1.00 54.47 84 THR A CA 1
ATOM 688 C C . THR A 1 84 ? 17.463 -5.790 -17.960 1.00 54.47 84 THR A C 1
ATOM 690 O O . THR A 1 84 ? 16.831 -5.812 -19.016 1.00 54.47 84 THR A O 1
ATOM 693 N N . SER A 1 85 ? 18.712 -6.246 -17.827 1.00 50.53 85 SER A N 1
ATOM 694 C CA . SER A 1 85 ? 19.367 -7.137 -18.799 1.00 50.53 85 SER A CA 1
ATOM 695 C C . SER A 1 85 ? 18.628 -8.464 -18.938 1.00 50.53 85 SER A C 1
ATOM 697 O O . SER A 1 85 ? 18.052 -8.912 -17.917 1.00 50.53 85 SER A O 1
#

Radius of gyration: 16.88 Å; Cα contacts (8 Å, |Δi|>4): 25; chains: 1; bounding box: 42×24×41 Å

Mean predicted aligned error: 6.58 Å